Protein AF-A0A9Q9T1M5-F1 (afdb_monomer_lite)

pLDDT: mean 71.69, std 15.38, range [43.72, 89.19]

Secondary structure (DSSP, 8-state):
-------------------PPPHHHHHH-HHHHHHHHHHHHH-TTGGGSHHHHHHHHHHHHHHHHTTT---------

Structure (mmCIF, N/CA/C/O backbone):
data_AF-A0A9Q9T1M5-F1
#
_entry.id   AF-A0A9Q9T1M5-F1
#
loop_
_atom_site.group_PDB
_atom_site.id
_atom_site.type_symbol
_atom_site.label_atom_id
_atom_site.label_alt_id
_atom_site.label_comp_id
_atom_site.label_asym_id
_atom_site.label_entity_id
_atom_site.label_seq_id
_atom_site.pdbx_PDB_ins_code
_atom_site.Cartn_x
_atom_site.Cartn_y
_atom_site.Cartn_z
_atom_site.occupancy
_atom_site.B_iso_or_equiv
_atom_site.auth_seq_id
_atom_site.auth_comp_id
_atom_site.auth_asym_id
_atom_site.auth_atom_id
_atom_site.pdbx_PDB_model_num
ATOM 1 N N . MET A 1 1 ? 54.817 -13.744 11.848 1.00 45.50 1 MET A N 1
ATOM 2 C CA . MET A 1 1 ? 54.123 -12.490 11.484 1.00 45.50 1 MET A CA 1
ATOM 3 C C . MET A 1 1 ? 52.636 -12.815 11.418 1.00 45.50 1 MET A C 1
ATOM 5 O O . MET A 1 1 ? 52.321 -13.902 10.948 1.00 45.50 1 MET A O 1
ATOM 9 N N . PRO A 1 2 ? 51.777 -12.009 12.054 1.00 53.44 2 PRO A N 1
ATOM 10 C CA . PRO A 1 2 ? 50.485 -12.446 12.583 1.00 53.44 2 PRO A CA 1
ATOM 11 C C . PRO A 1 2 ? 49.424 -12.659 11.496 1.00 53.44 2 PRO A C 1
ATOM 13 O O . PRO A 1 2 ? 49.315 -11.865 10.567 1.00 53.44 2 PRO A O 1
ATOM 16 N N . PHE A 1 3 ? 48.627 -13.718 11.666 1.00 51.97 3 PHE A N 1
ATOM 17 C CA . PHE A 1 3 ? 47.337 -13.916 11.006 1.00 51.97 3 PHE A CA 1
ATOM 18 C C . PHE A 1 3 ? 46.377 -12.819 11.487 1.00 51.97 3 PHE A C 1
ATOM 20 O O . PHE A 1 3 ? 45.706 -12.976 12.502 1.00 51.97 3 PHE A O 1
ATOM 27 N N . SER A 1 4 ? 46.355 -11.689 10.790 1.00 57.62 4 SER A N 1
ATOM 28 C CA . SER A 1 4 ? 45.390 -10.614 11.004 1.00 57.62 4 SER A CA 1
ATOM 29 C C . SER A 1 4 ? 44.761 -10.284 9.671 1.00 57.62 4 SER A C 1
ATOM 31 O O . SER A 1 4 ? 45.282 -9.407 9.008 1.00 57.62 4 SER A O 1
ATOM 33 N N . GLU A 1 5 ? 43.671 -10.963 9.315 1.00 52.03 5 GLU A N 1
ATOM 34 C CA . GLU A 1 5 ? 42.567 -10.394 8.530 1.00 52.03 5 GLU A CA 1
ATOM 35 C C . GLU A 1 5 ? 41.288 -11.137 8.947 1.00 52.03 5 GLU A C 1
ATOM 37 O O . GLU A 1 5 ? 40.889 -12.148 8.373 1.00 52.03 5 GLU A O 1
ATOM 42 N N . THR A 1 6 ? 40.674 -10.673 10.040 1.00 58.75 6 THR A N 1
ATOM 43 C CA . THR A 1 6 ? 39.283 -10.994 10.370 1.00 58.75 6 THR A CA 1
ATOM 44 C C . THR A 1 6 ? 38.428 -10.479 9.224 1.00 58.75 6 THR A C 1
ATOM 46 O O . THR A 1 6 ? 38.201 -9.279 9.123 1.00 58.75 6 THR A O 1
ATOM 49 N N . THR A 1 7 ? 37.983 -11.375 8.351 1.00 59.94 7 THR A N 1
ATOM 50 C CA . THR A 1 7 ? 36.989 -11.097 7.313 1.00 59.94 7 THR A CA 1
ATOM 51 C C . THR A 1 7 ? 35.621 -10.912 7.979 1.00 59.94 7 THR A C 1
ATOM 53 O O . THR A 1 7 ? 35.049 -11.906 8.438 1.00 59.94 7 THR A O 1
ATOM 56 N N . PRO A 1 8 ? 35.042 -9.698 8.068 1.00 59.25 8 PRO A N 1
ATOM 57 C CA . PRO A 1 8 ? 33.613 -9.597 8.287 1.00 59.25 8 PRO A CA 1
ATOM 58 C C . PRO A 1 8 ? 32.906 -10.066 7.012 1.00 59.25 8 PRO A C 1
ATOM 60 O O . PRO A 1 8 ? 33.145 -9.578 5.908 1.00 59.25 8 PRO A O 1
ATOM 63 N N . VAL A 1 9 ? 32.058 -11.068 7.192 1.00 59.16 9 VAL A N 1
ATOM 64 C CA . VAL A 1 9 ? 31.187 -11.674 6.188 1.00 59.16 9 VAL A CA 1
ATOM 65 C C . VAL A 1 9 ? 30.270 -10.583 5.600 1.00 59.16 9 VAL A C 1
ATOM 67 O O . VAL A 1 9 ? 29.403 -10.053 6.288 1.00 59.16 9 VAL A O 1
ATOM 70 N N . ILE A 1 10 ? 30.505 -10.205 4.342 1.00 69.06 10 ILE A N 1
ATOM 71 C CA . ILE A 1 10 ? 29.664 -9.327 3.494 1.00 69.06 10 ILE A CA 1
ATOM 72 C C . ILE A 1 10 ? 28.380 -10.135 3.165 1.00 69.06 10 ILE A C 1
ATOM 74 O O . ILE A 1 10 ? 28.551 -11.324 2.885 1.00 69.06 10 ILE A O 1
ATOM 78 N N . PRO A 1 11 ? 27.124 -9.612 3.173 1.00 49.56 11 PRO A N 1
ATOM 79 C CA . PRO A 1 11 ? 26.747 -8.374 2.485 1.00 49.56 11 PRO A CA 1
ATOM 80 C C . PRO A 1 11 ? 25.549 -7.581 3.071 1.00 49.56 11 PRO A C 1
ATOM 82 O O . PRO A 1 11 ? 24.458 -8.114 3.262 1.00 49.56 11 PRO A O 1
ATOM 85 N N . PHE A 1 12 ? 25.645 -6.252 3.159 1.00 58.91 12 PHE A N 1
ATOM 86 C CA . PHE A 1 12 ? 24.436 -5.440 2.949 1.00 58.91 12 PHE A CA 1
ATOM 87 C C . PHE A 1 12 ? 24.179 -5.386 1.441 1.00 58.91 12 PHE A C 1
ATOM 89 O O . PHE A 1 12 ? 24.580 -4.458 0.740 1.00 58.91 12 PHE A O 1
ATOM 96 N N . LEU A 1 13 ? 23.573 -6.457 0.926 1.00 54.16 13 LEU A N 1
ATOM 97 C CA . LEU A 1 13 ? 22.925 -6.425 -0.373 1.00 54.16 13 LEU A CA 1
ATOM 98 C C . LEU A 1 13 ? 21.768 -5.420 -0.286 1.00 54.16 13 LEU A C 1
ATOM 100 O O . LEU A 1 13 ? 20.833 -5.620 0.480 1.00 54.16 13 LEU A O 1
ATOM 104 N N . LEU A 1 14 ? 21.855 -4.397 -1.139 1.00 55.03 14 LEU A N 1
ATOM 105 C CA . LEU A 1 14 ? 20.742 -3.811 -1.888 1.00 55.03 14 LEU A CA 1
ATOM 106 C C . LEU A 1 14 ? 19.643 -3.105 -1.079 1.00 55.03 14 LEU A C 1
ATOM 108 O O . LEU A 1 14 ? 18.696 -3.753 -0.662 1.00 55.03 14 LEU A O 1
ATOM 112 N N . VAL A 1 15 ? 19.655 -1.767 -1.073 1.00 52.84 15 VAL A N 1
ATOM 113 C CA . VAL A 1 15 ? 18.538 -1.002 -1.668 1.00 52.84 15 VAL A CA 1
ATOM 114 C C . VAL A 1 15 ? 19.104 0.282 -2.290 1.00 52.84 15 VAL A C 1
ATOM 116 O O . VAL A 1 15 ? 19.146 1.341 -1.675 1.00 52.84 15 VAL A O 1
ATOM 119 N N . ALA A 1 16 ? 19.542 0.205 -3.543 1.00 52.25 16 ALA A N 1
ATOM 120 C CA . ALA A 1 16 ? 19.130 1.257 -4.465 1.00 52.25 16 ALA A CA 1
ATOM 121 C C . ALA A 1 16 ? 17.690 0.899 -4.838 1.00 52.25 16 ALA A C 1
ATOM 123 O O . ALA A 1 16 ? 17.515 -0.213 -5.325 1.00 52.25 16 ALA A O 1
ATOM 124 N N . CYS A 1 17 ? 16.687 1.737 -4.562 1.00 44.91 17 CYS A N 1
ATOM 125 C CA . CYS A 1 17 ? 15.397 1.743 -5.275 1.00 44.91 17 CYS A CA 1
ATOM 126 C C . CYS A 1 17 ? 14.396 2.673 -4.590 1.00 44.91 17 CYS A C 1
ATOM 128 O O . CYS A 1 17 ? 14.050 2.430 -3.441 1.00 44.91 17 CYS A O 1
ATOM 130 N N . ASP A 1 18 ? 13.958 3.684 -5.346 1.00 47.56 18 ASP A N 1
ATOM 131 C CA . ASP A 1 18 ? 12.718 4.462 -5.255 1.00 47.56 18 ASP A CA 1
ATOM 132 C C . ASP A 1 18 ? 12.144 4.768 -3.869 1.00 47.56 18 ASP A C 1
ATOM 134 O O . ASP A 1 18 ? 11.739 3.869 -3.140 1.00 47.56 18 ASP A O 1
ATOM 138 N N . ALA A 1 19 ? 11.985 6.063 -3.575 1.00 59.31 19 ALA A N 1
ATOM 139 C CA . ALA A 1 19 ? 11.259 6.618 -2.431 1.00 59.31 19 ALA A CA 1
ATOM 140 C C . ALA A 1 19 ? 9.779 6.167 -2.393 1.00 59.31 19 ALA A C 1
ATOM 142 O O . ALA A 1 19 ? 8.864 6.939 -2.660 1.00 59.31 19 ALA A O 1
ATOM 143 N N . SER A 1 20 ? 9.557 4.890 -2.099 1.00 68.56 20 SER A N 1
ATOM 144 C CA . SER A 1 20 ? 8.257 4.248 -1.983 1.00 68.56 20 SER A CA 1
ATOM 145 C C . SER A 1 20 ? 7.808 4.319 -0.534 1.00 68.56 20 SER A C 1
ATOM 147 O O . SER A 1 20 ? 8.587 4.016 0.372 1.00 68.56 20 SER A O 1
ATOM 149 N N . HIS A 1 21 ? 6.554 4.691 -0.304 1.00 83.38 21 HIS A N 1
ATOM 150 C CA . HIS A 1 21 ? 6.016 4.769 1.049 1.00 83.38 21 HIS A CA 1
ATOM 151 C C . HIS A 1 21 ? 5.684 3.372 1.586 1.00 83.38 21 HIS A C 1
ATOM 153 O O . HIS A 1 21 ? 5.261 2.474 0.849 1.00 83.38 21 HIS A O 1
ATOM 159 N N . ASP A 1 22 ? 5.849 3.182 2.893 1.00 85.06 22 ASP A N 1
ATOM 160 C CA . ASP A 1 22 ? 5.495 1.939 3.571 1.00 85.06 22 ASP A CA 1
ATOM 161 C C . ASP A 1 22 ? 3.977 1.720 3.658 1.00 85.06 22 ASP A C 1
ATOM 163 O O . ASP A 1 22 ? 3.166 2.651 3.645 1.00 85.06 22 ASP A O 1
ATOM 167 N N . VAL A 1 23 ? 3.585 0.457 3.850 1.00 85.38 23 VAL A N 1
ATOM 168 C CA . VAL A 1 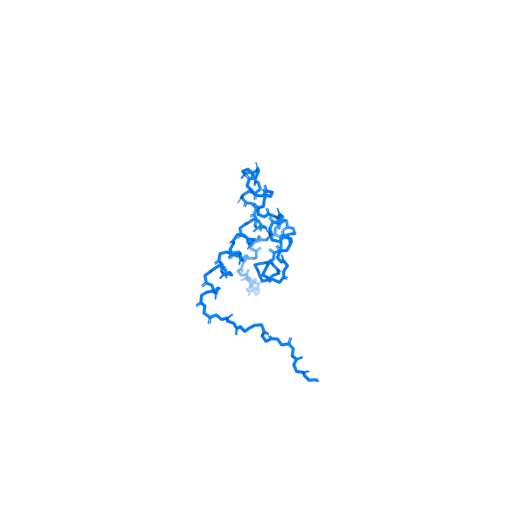23 ? 2.186 0.029 4.040 1.00 85.38 23 VAL A CA 1
ATOM 169 C C . VAL A 1 23 ? 1.496 0.830 5.155 1.00 85.38 23 VAL A C 1
ATOM 171 O O . VAL A 1 23 ? 0.360 1.274 4.996 1.00 85.38 23 VAL A O 1
ATOM 174 N N . GLU A 1 24 ? 2.179 1.057 6.280 1.00 84.44 24 GLU A N 1
ATOM 175 C CA . GLU A 1 24 ? 1.632 1.790 7.432 1.00 84.44 24 GLU A CA 1
ATOM 176 C C . GLU A 1 24 ? 1.337 3.260 7.120 1.00 84.44 24 GLU A C 1
ATOM 178 O O . GLU A 1 24 ? 0.359 3.825 7.618 1.00 84.44 24 GLU A O 1
ATOM 183 N N . TRP A 1 25 ? 2.150 3.881 6.265 1.00 86.56 25 TRP A N 1
ATOM 184 C CA . TRP A 1 25 ? 1.908 5.243 5.808 1.00 86.56 25 TRP A CA 1
ATOM 185 C C . TRP A 1 25 ? 0.644 5.291 4.946 1.00 86.56 25 TRP A C 1
ATOM 187 O O . TRP A 1 25 ? -0.265 6.073 5.224 1.00 86.56 25 TRP A O 1
ATOM 197 N N . TYR A 1 26 ? 0.507 4.357 4.000 1.00 87.69 26 TYR A N 1
ATOM 198 C CA . TYR A 1 26 ? -0.684 4.222 3.156 1.00 87.69 26 TYR A CA 1
ATOM 199 C C . TYR A 1 26 ? -1.966 3.878 3.925 1.00 87.69 26 TYR A C 1
ATOM 201 O O . TYR A 1 26 ? -3.073 4.219 3.489 1.00 87.69 26 TYR A O 1
ATOM 209 N N . LYS A 1 27 ? -1.855 3.228 5.088 1.00 84.31 27 LYS A N 1
ATOM 210 C CA . LYS A 1 27 ? -3.003 3.019 5.979 1.00 84.31 27 LYS A CA 1
ATOM 211 C C . LYS A 1 27 ? -3.524 4.337 6.552 1.00 84.31 27 LYS A C 1
ATOM 213 O O . LYS A 1 27 ? -4.736 4.536 6.581 1.00 84.31 27 LYS A O 1
ATOM 218 N N . LYS A 1 28 ? -2.624 5.237 6.966 1.00 85.94 28 LYS A N 1
ATOM 219 C CA . LYS A 1 28 ? -2.962 6.562 7.520 1.00 85.94 28 LYS A CA 1
ATOM 220 C C . LYS A 1 28 ? -3.324 7.581 6.431 1.00 85.94 28 LYS A C 1
ATOM 222 O O . LYS A 1 28 ? -4.141 8.465 6.669 1.00 85.94 28 LYS A O 1
ATOM 227 N N . HIS A 1 29 ? -2.764 7.432 5.231 1.00 86.75 29 HIS A N 1
ATOM 228 C CA . HIS A 1 29 ? -2.966 8.320 4.087 1.00 86.75 29 HIS A CA 1
ATOM 229 C C . HIS A 1 29 ? -3.864 7.671 3.025 1.00 86.75 29 HIS A C 1
ATOM 231 O O . HIS A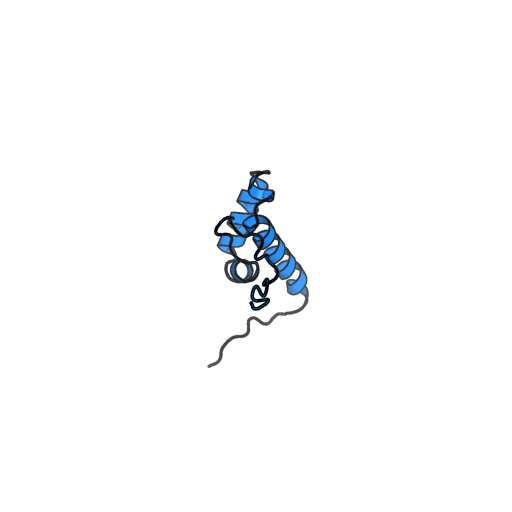 1 29 ? -3.408 7.253 1.962 1.00 86.75 29 HIS A O 1
ATOM 237 N N . GLU A 1 30 ? -5.174 7.602 3.294 1.00 84.44 30 GLU A N 1
ATOM 238 C CA . GLU A 1 30 ? -6.130 6.961 2.373 1.00 84.44 30 GLU A CA 1
ATOM 239 C C . GLU A 1 30 ? -6.139 7.606 0.976 1.00 84.44 30 GLU A C 1
ATOM 241 O O . GLU A 1 30 ? -6.280 6.901 -0.022 1.00 84.44 30 GLU A O 1
ATOM 246 N N . LYS A 1 31 ? -6.040 8.941 0.911 1.00 86.31 31 LYS A N 1
ATOM 247 C CA . LYS A 1 31 ? -6.160 9.695 -0.346 1.00 86.31 31 LYS A CA 1
ATOM 248 C C . LYS A 1 31 ? -5.018 9.339 -1.288 1.00 86.31 31 LYS A C 1
ATOM 250 O O . LYS A 1 31 ? -5.266 8.960 -2.428 1.00 86.31 31 LYS A O 1
ATOM 255 N N . GLU A 1 32 ? -3.806 9.360 -0.746 1.00 86.19 32 GLU A N 1
ATOM 256 C CA . GLU A 1 32 ? -2.585 8.992 -1.454 1.00 86.19 32 GLU A CA 1
ATOM 257 C C . GLU A 1 32 ? -2.615 7.509 -1.823 1.00 86.19 32 GLU A C 1
ATOM 259 O O . GLU A 1 32 ? -2.399 7.169 -2.977 1.00 86.19 32 GLU A O 1
ATOM 264 N N . ARG A 1 33 ? -3.036 6.622 -0.907 1.00 87.31 33 ARG A N 1
ATOM 265 C CA . ARG A 1 33 ? -3.194 5.188 -1.205 1.00 87.31 33 ARG A CA 1
ATOM 266 C C . ARG A 1 33 ? -4.095 4.944 -2.409 1.00 87.31 33 ARG A C 1
ATOM 268 O O . ARG A 1 33 ? -3.753 4.160 -3.289 1.00 87.31 33 ARG A O 1
ATOM 275 N N . LYS A 1 34 ? -5.265 5.584 -2.443 1.00 87.56 34 LYS A N 1
ATOM 276 C CA . LYS A 1 34 ? -6.224 5.422 -3.541 1.00 87.56 34 LYS A CA 1
ATOM 277 C C . LYS A 1 34 ? -5.683 6.002 -4.843 1.00 87.56 34 LYS A C 1
ATOM 279 O O . LYS A 1 34 ? -5.857 5.354 -5.872 1.00 87.56 34 LYS A O 1
ATOM 284 N N . ALA A 1 35 ? -5.025 7.161 -4.794 1.00 89.19 35 ALA A N 1
ATOM 285 C CA . ALA A 1 35 ? -4.372 7.759 -5.954 1.00 89.19 35 ALA A CA 1
ATOM 286 C C . ALA A 1 35 ? -3.289 6.823 -6.510 1.00 89.19 35 ALA A C 1
ATOM 288 O O . ALA A 1 35 ? -3.399 6.403 -7.659 1.00 89.19 35 ALA A O 1
ATOM 289 N N . THR A 1 36 ? -2.354 6.369 -5.671 1.00 87.50 36 THR A N 1
ATOM 290 C CA . THR A 1 36 ? -1.316 5.397 -6.036 1.00 87.50 36 THR A CA 1
ATOM 291 C C . THR A 1 36 ? -1.923 4.128 -6.632 1.00 87.50 36 THR A C 1
ATOM 293 O O . THR A 1 36 ? -1.523 3.707 -7.708 1.00 87.50 36 THR A O 1
ATOM 296 N N . ILE A 1 37 ? -2.948 3.531 -6.008 1.00 87.12 37 ILE A N 1
ATOM 297 C CA . ILE A 1 37 ? -3.617 2.328 -6.540 1.00 87.12 37 ILE A CA 1
ATOM 298 C C . ILE A 1 37 ? -4.304 2.590 -7.887 1.00 87.12 37 ILE A C 1
ATOM 300 O O . ILE A 1 37 ? -4.421 1.671 -8.700 1.00 87.12 37 ILE A O 1
ATOM 304 N N . GLN A 1 38 ? -4.817 3.795 -8.132 1.00 88.31 38 GLN A N 1
ATOM 305 C CA . GLN A 1 38 ? -5.371 4.128 -9.440 1.00 88.31 38 GLN A CA 1
ATOM 306 C C . GLN A 1 38 ? -4.278 4.253 -10.496 1.00 88.31 38 GLN A C 1
ATOM 308 O O . GLN A 1 38 ? -4.445 3.681 -11.569 1.00 88.31 38 GLN A O 1
ATOM 313 N N . GLU A 1 39 ? -3.165 4.911 -10.181 1.00 84.50 39 GLU A N 1
ATOM 314 C CA . GLU A 1 39 ? -2.009 5.012 -11.080 1.00 84.50 39 GLU A CA 1
ATOM 315 C C . 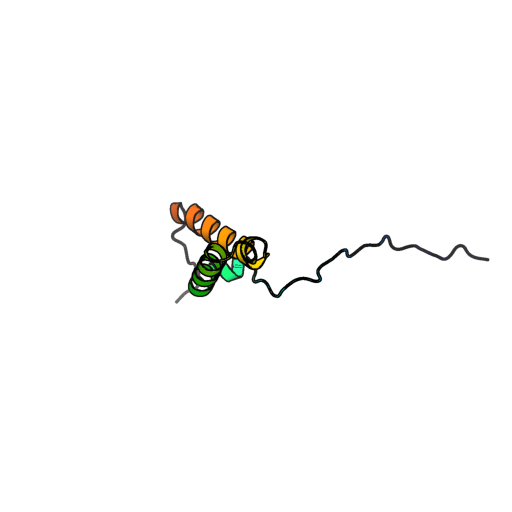GLU A 1 39 ? -1.427 3.622 -11.382 1.00 84.50 39 GLU A C 1
ATOM 317 O O . GLU A 1 39 ? -1.281 3.244 -12.540 1.00 84.50 39 GLU A O 1
ATOM 322 N N . CYS A 1 40 ? -1.288 2.776 -10.362 1.00 87.06 40 CYS A N 1
ATOM 323 C CA . CYS A 1 40 ? -0.943 1.361 -10.501 1.00 87.06 40 CYS A CA 1
ATOM 324 C C . CYS A 1 40 ? -1.817 0.579 -11.483 1.00 87.06 40 CYS A C 1
ATOM 326 O O . CYS A 1 40 ? -1.371 -0.383 -12.097 1.00 87.06 40 CYS A O 1
ATOM 328 N N . LYS A 1 41 ? -3.117 0.886 -11.540 1.00 82.88 41 LYS A N 1
ATOM 329 C CA . LYS A 1 41 ? -4.055 0.169 -12.414 1.00 82.88 41 LYS A CA 1
ATOM 330 C C . LYS A 1 41 ? -3.973 0.653 -13.856 1.00 82.88 41 LYS A C 1
ATOM 332 O O . LYS A 1 41 ? -4.409 -0.080 -14.740 1.00 82.88 41 LYS A O 1
ATOM 337 N N . LYS A 1 42 ? -3.484 1.875 -14.072 1.00 84.12 42 LYS A N 1
ATOM 338 C CA . LYS A 1 42 ? -3.313 2.466 -15.400 1.00 84.12 42 LYS A CA 1
ATOM 339 C C . LYS A 1 42 ? -2.050 1.938 -16.073 1.00 84.12 42 LYS A C 1
ATOM 341 O O . LYS A 1 42 ? -2.116 1.602 -17.251 1.00 84.12 42 LYS A O 1
ATOM 346 N N . ASP A 1 43 ? -0.970 1.769 -15.310 1.00 78.44 43 ASP A N 1
ATOM 347 C CA . ASP A 1 43 ? 0.333 1.356 -15.831 1.00 78.44 43 ASP A CA 1
ATOM 348 C C . ASP A 1 43 ? 0.822 0.037 -15.221 1.00 78.44 43 ASP A C 1
ATOM 350 O O . ASP A 1 43 ? 1.044 -0.094 -14.016 1.00 78.44 43 ASP A O 1
ATOM 354 N N . ALA A 1 44 ? 1.036 -0.962 -16.084 1.00 74.56 44 ALA A N 1
ATOM 355 C CA . ALA A 1 44 ? 1.554 -2.268 -15.675 1.00 74.56 44 ALA A CA 1
ATOM 356 C C . ALA A 1 44 ? 3.001 -2.194 -15.148 1.00 74.56 44 ALA A C 1
ATOM 358 O O . ALA A 1 44 ? 3.380 -3.001 -14.297 1.00 74.56 44 ALA A O 1
ATOM 359 N N . ASP A 1 45 ? 3.784 -1.215 -15.610 1.00 74.88 45 ASP A N 1
ATOM 360 C CA . ASP A 1 45 ? 5.136 -0.930 -15.121 1.00 74.88 45 ASP A CA 1
ATOM 361 C C . ASP A 1 45 ? 5.132 -0.422 -13.671 1.00 74.88 45 ASP A C 1
ATOM 363 O O . ASP A 1 45 ? 5.926 -0.879 -12.844 1.00 74.88 45 ASP A O 1
ATOM 367 N N . GLU A 1 46 ? 4.172 0.434 -13.306 1.00 73.94 46 GLU A N 1
ATOM 368 C CA . GLU A 1 46 ? 4.007 0.914 -11.926 1.00 73.94 46 GLU A CA 1
ATOM 369 C C . GLU 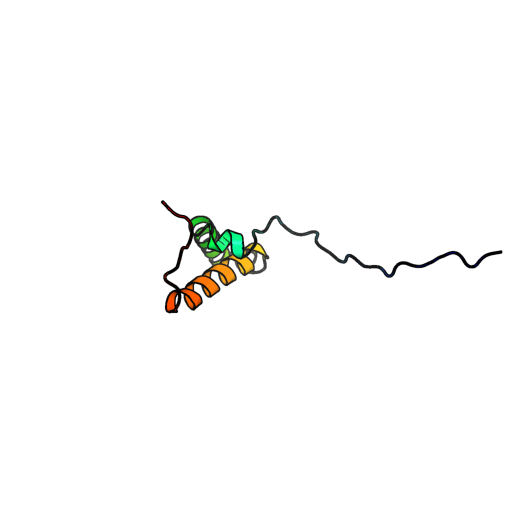A 1 46 ? 3.579 -0.221 -10.983 1.00 73.94 46 GLU A C 1
ATOM 371 O O . GLU A 1 46 ? 3.899 -0.211 -9.795 1.00 73.94 46 GLU A O 1
ATOM 376 N N . LEU A 1 47 ? 2.932 -1.269 -11.507 1.00 72.50 47 LEU A N 1
ATOM 377 C CA . LEU A 1 47 ? 2.531 -2.446 -10.734 1.00 72.50 47 LEU A CA 1
ATOM 378 C C . LEU A 1 47 ? 3.724 -3.214 -10.140 1.00 72.50 47 LEU A C 1
ATOM 380 O O . LEU A 1 47 ? 3.585 -3.906 -9.125 1.00 72.50 47 LEU A O 1
ATOM 384 N N . GLN A 1 48 ? 4.896 -3.113 -10.772 1.00 76.69 48 GLN A N 1
ATOM 385 C CA . G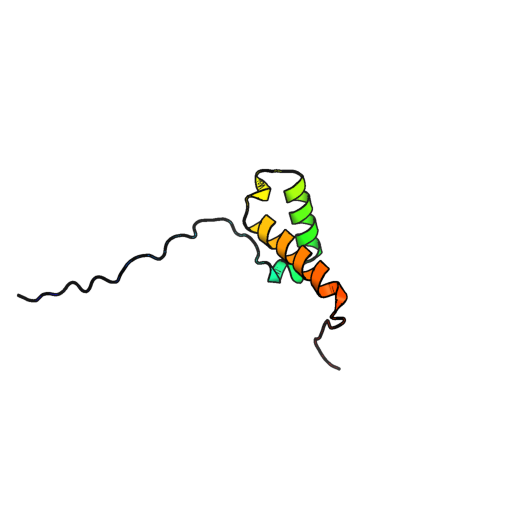LN A 1 48 ? 6.116 -3.750 -10.281 1.00 76.69 48 GLN A CA 1
ATOM 386 C C . GLN A 1 48 ? 6.771 -2.966 -9.146 1.00 76.69 48 GLN A C 1
ATOM 388 O O . GLN A 1 48 ? 7.544 -3.557 -8.377 1.00 76.69 48 GLN A O 1
ATOM 393 N N . LYS A 1 49 ? 6.426 -1.679 -8.998 1.00 81.62 49 LYS A N 1
ATOM 394 C CA . LYS A 1 49 ? 7.036 -0.798 -8.009 1.00 81.62 49 LYS A CA 1
ATOM 395 C C . LYS A 1 49 ? 6.680 -1.195 -6.576 1.00 81.62 49 LYS A C 1
ATOM 397 O O . LYS A 1 49 ? 5.583 -1.707 -6.319 1.00 81.62 49 LYS A O 1
ATOM 402 N N . PRO A 1 50 ? 7.597 -0.943 -5.624 1.00 82.44 50 PRO A N 1
ATOM 403 C CA . PRO A 1 50 ? 7.343 -1.222 -4.216 1.00 82.44 50 PRO A CA 1
ATOM 404 C C . PRO A 1 50 ? 6.150 -0.414 -3.700 1.00 82.44 50 PRO A C 1
ATOM 406 O O . PRO A 1 50 ? 5.306 -0.950 -2.989 1.00 82.44 50 PRO A O 1
ATOM 409 N N . ASP A 1 51 ? 6.034 0.838 -4.139 1.00 84.19 51 ASP A N 1
ATOM 410 C CA . ASP A 1 51 ? 4.970 1.763 -3.759 1.00 84.19 51 ASP A CA 1
ATOM 411 C C . ASP A 1 51 ? 3.568 1.204 -4.055 1.00 84.19 51 ASP A C 1
ATOM 413 O O . ASP A 1 51 ? 2.685 1.173 -3.196 1.00 84.19 51 ASP A O 1
ATOM 417 N N . CYS A 1 52 ? 3.408 0.613 -5.237 1.00 87.88 52 CYS A N 1
ATOM 418 C CA . CYS A 1 52 ? 2.161 -0.001 -5.654 1.00 87.88 52 CYS A CA 1
ATOM 419 C C . CYS A 1 52 ? 1.792 -1.247 -4.838 1.00 87.88 52 CYS A C 1
ATOM 421 O O . CYS A 1 52 ? 0.633 -1.451 -4.451 1.00 87.88 52 CYS A O 1
ATOM 423 N N . LYS A 1 53 ? 2.790 -2.093 -4.558 1.00 87.50 53 LYS A N 1
ATOM 424 C CA . LYS A 1 53 ? 2.627 -3.289 -3.721 1.00 87.50 53 LYS A CA 1
ATOM 425 C C . LYS A 1 53 ? 2.232 -2.889 -2.301 1.00 87.50 53 LYS A C 1
ATOM 427 O O . LYS A 1 53 ? 1.285 -3.457 -1.756 1.00 87.50 53 LYS A O 1
ATOM 432 N N . ASN A 1 54 ? 2.881 -1.863 -1.758 1.00 87.94 54 ASN A N 1
ATOM 433 C CA . ASN A 1 54 ? 2.623 -1.350 -0.420 1.00 87.94 54 ASN A CA 1
ATOM 434 C C . ASN A 1 54 ? 1.233 -0.713 -0.309 1.00 87.94 54 ASN A C 1
ATOM 436 O O . ASN A 1 54 ? 0.491 -1.018 0.626 1.00 87.94 54 ASN A O 1
ATOM 440 N N . ALA A 1 55 ? 0.838 0.107 -1.286 1.00 88.00 55 ALA A N 1
ATOM 441 C CA . ALA A 1 55 ? -0.479 0.730 -1.322 1.00 88.00 55 ALA A CA 1
ATOM 442 C C . ALA A 1 55 ? -1.598 -0.321 -1.418 1.00 88.00 55 ALA A C 1
ATOM 444 O O . ALA A 1 55 ? -2.564 -0.269 -0.652 1.00 88.00 55 ALA A O 1
ATOM 445 N N . ARG A 1 56 ? -1.461 -1.324 -2.300 1.00 87.88 56 ARG A N 1
ATOM 446 C CA . ARG A 1 56 ? -2.441 -2.421 -2.420 1.00 87.88 56 ARG A CA 1
ATOM 447 C C . ARG A 1 56 ? -2.521 -3.279 -1.167 1.00 87.88 56 ARG A C 1
ATOM 449 O O . ARG A 1 56 ? -3.622 -3.672 -0.788 1.00 87.88 56 ARG A O 1
ATOM 456 N N . GLU A 1 57 ? -1.389 -3.585 -0.543 1.00 88.94 57 GLU A N 1
ATOM 457 C CA . GLU A 1 57 ? -1.376 -4.357 0.696 1.00 88.94 57 GLU A CA 1
ATOM 458 C C . GLU A 1 57 ? -2.035 -3.570 1.836 1.00 88.94 57 GLU A C 1
ATOM 460 O O . GLU A 1 57 ? -2.859 -4.116 2.565 1.00 88.94 57 GLU A O 1
ATOM 465 N N . ALA A 1 58 ? -1.770 -2.265 1.949 1.00 88.19 58 ALA A N 1
ATOM 466 C CA . ALA A 1 58 ? -2.432 -1.408 2.930 1.00 88.19 58 ALA A CA 1
ATOM 467 C C . ALA A 1 58 ? -3.955 -1.408 2.743 1.00 88.19 58 ALA A C 1
ATOM 469 O O . ALA A 1 58 ? -4.702 -1.526 3.715 1.00 88.19 58 ALA A O 1
ATOM 470 N N . ASP A 1 59 ? -4.417 -1.323 1.494 1.00 87.44 59 ASP A N 1
ATOM 471 C CA . ASP A 1 59 ? -5.841 -1.337 1.161 1.00 87.44 59 ASP A CA 1
ATOM 472 C C . ASP A 1 59 ? -6.482 -2.693 1.470 1.00 87.44 59 ASP A C 1
ATOM 474 O O . ASP A 1 59 ? -7.554 -2.754 2.070 1.00 87.44 59 ASP A O 1
ATOM 478 N N . ARG A 1 60 ? -5.784 -3.788 1.148 1.00 86.94 60 ARG A N 1
ATOM 479 C CA . ARG A 1 60 ? -6.220 -5.151 1.460 1.00 86.94 60 ARG A CA 1
ATOM 480 C C . ARG A 1 60 ? -6.313 -5.378 2.961 1.00 86.94 60 ARG A C 1
ATOM 482 O O . ARG A 1 60 ? -7.313 -5.919 3.423 1.00 86.94 60 ARG A O 1
ATOM 489 N N . GLN A 1 61 ? -5.298 -4.968 3.717 1.00 86.31 61 GLN A N 1
ATOM 490 C CA . GLN A 1 61 ? -5.307 -5.083 5.169 1.00 86.31 61 GLN A CA 1
ATOM 491 C C . GLN A 1 61 ? -6.479 -4.292 5.748 1.00 86.31 61 GLN A C 1
ATOM 493 O O . GLN A 1 61 ? -7.270 -4.864 6.488 1.00 86.31 61 GLN A O 1
ATOM 498 N N . LEU A 1 62 ? -6.682 -3.035 5.347 1.00 81.81 62 LEU A N 1
ATOM 499 C CA . LEU A 1 62 ? -7.834 -2.250 5.806 1.00 81.81 62 LEU A CA 1
ATOM 500 C C . LEU A 1 62 ? -9.180 -2.881 5.431 1.00 81.81 62 LEU A C 1
ATOM 502 O O . LEU A 1 62 ? -10.095 -2.887 6.248 1.00 81.81 62 LEU A O 1
ATOM 506 N N . PHE A 1 63 ? -9.302 -3.456 4.236 1.00 79.44 63 PHE A N 1
ATOM 507 C CA . PHE A 1 63 ? -10.512 -4.164 3.821 1.00 79.44 63 PHE A CA 1
ATOM 508 C C . PHE A 1 63 ? -10.774 -5.424 4.664 1.00 79.44 63 PHE A C 1
ATOM 510 O O . PHE A 1 63 ? -11.918 -5.710 5.015 1.00 79.44 63 PHE A O 1
ATOM 517 N N . VAL A 1 64 ? -9.723 -6.171 5.018 1.00 77.00 64 VAL A N 1
ATOM 518 C CA . VAL A 1 64 ? -9.815 -7.370 5.867 1.00 77.00 64 VAL A CA 1
ATOM 519 C C . VAL A 1 64 ? -10.110 -7.001 7.330 1.00 77.00 64 VAL A C 1
ATOM 521 O O . VAL A 1 64 ? -10.986 -7.612 7.942 1.00 77.00 64 VAL A O 1
ATOM 524 N N . PHE A 1 65 ? -9.433 -5.987 7.878 1.00 65.38 65 PHE A N 1
ATOM 525 C CA . PHE A 1 65 ? -9.621 -5.496 9.252 1.00 65.38 65 PHE A CA 1
ATOM 526 C C . PHE A 1 65 ? -10.931 -4.711 9.441 1.00 65.38 65 PHE A C 1
ATOM 528 O O . PHE A 1 65 ? -11.484 -4.688 10.538 1.00 65.38 65 PHE A O 1
ATOM 535 N N . GLY A 1 66 ? -11.521 -4.175 8.367 1.00 57.00 66 GLY A N 1
ATOM 536 C CA . GLY A 1 66 ? -12.831 -3.512 8.389 1.00 57.00 66 GLY A CA 1
ATOM 537 C C . GLY A 1 66 ? -14.003 -4.401 8.832 1.00 57.00 66 GLY A C 1
ATOM 538 O O . GLY A 1 66 ? -15.112 -3.903 9.006 1.00 57.00 66 GLY A O 1
ATOM 539 N N . LYS A 1 67 ? -13.783 -5.709 9.039 1.00 52.00 67 LYS A N 1
ATOM 540 C CA . LYS A 1 67 ? -14.771 -6.616 9.637 1.00 52.00 67 LYS A CA 1
ATOM 541 C C . LYS A 1 67 ? -14.642 -6.824 11.148 1.00 52.00 67 LYS A C 1
ATOM 543 O O . LYS A 1 67 ? -15.525 -7.492 11.687 1.00 52.00 67 LYS A O 1
ATOM 548 N N . LYS A 1 68 ? -13.616 -6.310 11.841 1.00 52.12 68 LYS A N 1
ATOM 549 C CA . LYS A 1 68 ? -13.488 -6.552 13.292 1.00 52.12 68 LYS A CA 1
ATOM 550 C C . LYS A 1 68 ? -13.206 -5.358 14.189 1.00 52.12 68 LYS A C 1
ATOM 552 O O . LYS A 1 68 ? -13.566 -5.455 15.355 1.00 52.12 68 LYS A O 1
ATOM 557 N N . ASP A 1 69 ? -12.704 -4.232 13.699 1.00 54.19 69 ASP A N 1
ATOM 558 C CA . ASP A 1 69 ? -12.161 -3.245 14.637 1.00 54.19 69 ASP A CA 1
ATOM 559 C C . ASP A 1 69 ? -12.683 -1.843 14.324 1.00 54.19 69 ASP A C 1
ATOM 561 O O . ASP A 1 69 ? -12.056 -1.030 13.644 1.00 54.19 69 ASP A O 1
ATOM 565 N N . GLY A 1 70 ? -13.866 -1.546 14.864 1.00 54.84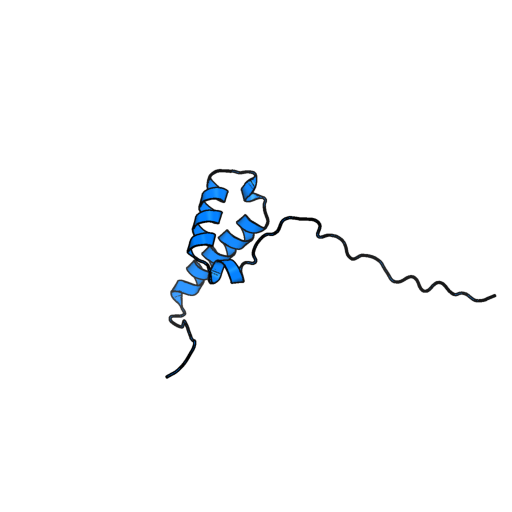 70 GLY A N 1
ATOM 566 C CA . GLY A 1 70 ? -14.190 -0.178 15.230 1.00 54.84 70 GLY A CA 1
ATOM 567 C C . GLY A 1 70 ? -13.276 0.236 16.375 1.00 54.84 70 GLY A C 1
ATOM 568 O O . GLY A 1 70 ? -13.689 0.153 17.518 1.00 54.84 70 GLY A O 1
ATOM 569 N N . GLU A 1 71 ? -12.036 0.629 16.084 1.00 51.09 71 GLU A N 1
ATOM 570 C CA . GLU A 1 71 ? -11.170 1.257 17.079 1.00 51.09 71 GLU A CA 1
ATOM 571 C C . GLU A 1 71 ? -10.028 2.053 16.430 1.00 51.09 71 GLU A C 1
ATOM 573 O O . GLU A 1 71 ? -8.854 1.694 16.454 1.00 51.09 71 GLU A O 1
ATOM 578 N N . ILE A 1 72 ? -10.383 3.210 15.877 1.00 58.25 72 ILE A N 1
ATOM 579 C CA . ILE A 1 72 ? -9.476 4.360 15.852 1.00 58.25 72 ILE A CA 1
ATOM 580 C C . ILE A 1 72 ? -9.344 4.890 17.290 1.00 58.25 72 ILE A C 1
ATOM 582 O O . ILE A 1 72 ? -9.967 5.878 17.656 1.00 58.25 72 ILE A O 1
ATOM 586 N N . ASN A 1 73 ? -8.543 4.226 18.125 1.00 61.22 73 ASN A N 1
ATOM 587 C CA . ASN A 1 73 ? -7.970 4.874 19.306 1.00 61.22 73 ASN A CA 1
ATOM 588 C C . ASN A 1 73 ? -6.741 5.659 18.835 1.00 61.22 73 ASN A C 1
ATOM 590 O O . ASN A 1 73 ? -5.754 5.079 18.386 1.00 61.22 73 ASN A O 1
ATOM 594 N N . SER A 1 74 ? -6.736 6.988 18.911 1.00 49.38 74 SER A N 1
ATOM 595 C CA . SER A 1 74 ? -6.337 7.724 20.125 1.00 49.38 74 SER A CA 1
ATOM 596 C C . SER A 1 74 ? -6.403 9.248 19.870 1.00 49.38 74 SER A C 1
ATOM 598 O O . SER A 1 74 ? -6.322 9.628 18.701 1.00 49.38 74 SER A O 1
ATOM 600 N N . PRO A 1 75 ? -6.339 10.146 20.883 1.00 56.44 75 PRO A N 1
ATOM 601 C CA . PRO A 1 75 ? -6.644 10.001 22.313 1.00 56.44 75 PRO A CA 1
ATOM 602 C C . PRO A 1 75 ? -7.565 11.113 22.899 1.00 56.44 75 PRO A C 1
ATOM 604 O O . PRO A 1 75 ? -7.521 12.266 22.493 1.00 56.44 75 PRO A O 1
ATOM 607 N N . LYS A 1 76 ? -8.345 10.711 23.916 1.00 48.53 76 LYS A N 1
ATOM 608 C CA . LYS A 1 76 ? -8.576 11.318 25.254 1.00 48.53 76 LYS A CA 1
ATOM 609 C C . LYS A 1 76 ? -8.753 12.852 25.414 1.00 48.53 76 LYS A C 1
ATOM 611 O O . LYS A 1 76 ? -7.784 13.583 25.275 1.00 48.53 76 LYS A O 1
ATOM 616 N N . ILE A 1 77 ? -9.974 13.213 25.855 1.00 43.72 77 ILE A N 1
ATOM 617 C CA . ILE A 1 77 ? -10.420 14.285 26.792 1.00 43.72 77 ILE A CA 1
ATOM 618 C C . ILE A 1 77 ? -9.659 15.615 26.750 1.00 43.72 77 ILE A C 1
ATOM 620 O O . ILE A 1 77 ? -8.498 15.641 27.209 1.00 43.72 77 ILE A O 1
#

Radius of gyration: 20.24 Å; chains: 1; bounding box: 69×28×43 Å

Organism: Citrobacter freundii (NCBI:txid546)

InterPro domains:
  IPR047937 EexN-like lipoprotein [NF033894] (11-61)

Sequence (77 aa):
MPFSETTPVIPFLLVACDASHDVEWYKKHEKERKATIQECKKDADELQKPDCKNAREADRQLFVFGKKDGEINSPKI

Foldseek 3Di:
DDPDDPDDDDDPDDDPDDPADALVVLLVVVPVLVVLCVVCVVDVVSVPHPNNVSSVVSVVVCVVCVVPDPDPDDDDD